Protein AF-A0A388NW84-F1 (afdb_monomer_lite)

Secondary structure (DSSP, 8-state):
---S--S--S--HHHHHHHHHHHHHHHHHHHHHHTT----PPPHHHHHHHHHIIIIIIIHHHHHHHHHHHHH-HHHHHTTHHHHHHHHHHHHHHHH-----TTHHHH--

Radius of gyration: 18.23 Å; chains: 1; bounding box: 52×42×38 Å

pLDDT: mean 76.91, std 13.19, range [37.69, 92.94]

Structure (mmCIF, N/CA/C/O backbone):
data_AF-A0A388NW84-F1
#
_entry.id   AF-A0A388NW84-F1
#
loop_
_atom_site.group_PDB
_atom_site.id
_atom_site.type_symbol
_atom_site.label_atom_id
_atom_site.label_alt_id
_atom_site.label_comp_id
_atom_site.label_asym_id
_atom_site.label_entity_id
_atom_site.label_seq_id
_atom_site.pdbx_PDB_ins_code
_atom_site.Cartn_x
_atom_site.Cartn_y
_atom_site.Cartn_z
_atom_site.occupancy
_atom_site.B_iso_or_equiv
_atom_site.auth_seq_id
_atom_site.auth_comp_id
_atom_site.auth_asym_id
_atom_site.auth_atom_id
_atom_site.pdbx_PDB_model_num
ATOM 1 N N . MET A 1 1 ? -32.517 -7.538 3.874 1.00 37.69 1 MET A N 1
ATOM 2 C CA . MET A 1 1 ? -31.899 -6.413 4.607 1.00 37.69 1 MET A CA 1
ATOM 3 C C . MET A 1 1 ? -30.682 -6.932 5.353 1.00 37.69 1 MET A C 1
ATOM 5 O O . MET A 1 1 ? -30.867 -7.633 6.332 1.00 37.69 1 MET A O 1
ATOM 9 N N . ALA A 1 2 ? -29.485 -6.659 4.827 1.00 46.09 2 ALA A N 1
ATOM 10 C CA . ALA A 1 2 ? -28.174 -6.683 5.497 1.00 46.09 2 ALA A CA 1
ATOM 11 C C . ALA A 1 2 ? -27.111 -6.478 4.396 1.00 46.09 2 ALA A C 1
ATOM 13 O O . ALA A 1 2 ? -26.453 -7.422 3.982 1.00 46.09 2 ALA A O 1
ATOM 14 N N . LEU A 1 3 ? -27.033 -5.277 3.810 1.00 49.28 3 LEU A N 1
ATOM 15 C CA . LEU A 1 3 ? -26.141 -4.991 2.666 1.00 49.28 3 LEU A CA 1
ATOM 16 C C . LEU A 1 3 ? -25.056 -3.967 3.001 1.00 49.28 3 LEU A C 1
ATOM 18 O O . LEU A 1 3 ? -24.540 -3.272 2.135 1.00 49.28 3 LEU A O 1
ATOM 22 N N . VAL A 1 4 ? -24.688 -3.883 4.273 1.00 46.69 4 VAL A N 1
ATOM 23 C CA . VAL A 1 4 ? -23.432 -3.255 4.650 1.00 46.69 4 VAL A CA 1
ATOM 24 C C . VAL A 1 4 ? -22.881 -4.070 5.806 1.00 46.69 4 VAL A C 1
ATOM 26 O O . VAL A 1 4 ? -23.460 -4.132 6.891 1.00 46.69 4 VAL A O 1
ATOM 29 N N . GLN A 1 5 ? -21.810 -4.807 5.535 1.00 50.38 5 GLN A N 1
ATOM 30 C CA . GLN A 1 5 ? -21.051 -5.475 6.575 1.00 50.38 5 GLN A CA 1
ATOM 31 C C . GLN A 1 5 ? -20.373 -4.365 7.390 1.00 50.38 5 GLN A C 1
ATOM 33 O O . GLN A 1 5 ? -19.338 -3.826 7.006 1.00 50.38 5 GLN A O 1
ATOM 38 N N . TRP A 1 6 ? -21.047 -3.940 8.461 1.00 51.31 6 TRP A N 1
ATOM 39 C CA . TRP A 1 6 ? -20.656 -2.789 9.283 1.00 51.31 6 TRP A CA 1
ATOM 40 C C . TRP A 1 6 ? -19.316 -3.027 9.993 1.00 51.31 6 TRP A C 1
ATOM 42 O O . TRP A 1 6 ? -18.530 -2.102 10.171 1.00 51.31 6 TRP A O 1
ATOM 52 N N . PHE A 1 7 ? -19.040 -4.287 10.335 1.00 52.88 7 PHE A N 1
ATOM 53 C CA . PHE A 1 7 ? -17.806 -4.757 10.952 1.00 52.88 7 PHE A CA 1
ATOM 54 C C . PHE A 1 7 ? -17.284 -5.984 10.201 1.00 52.88 7 PHE A C 1
ATOM 56 O O . PHE A 1 7 ? -18.050 -6.895 9.872 1.00 52.88 7 PHE A O 1
ATOM 63 N N . LEU A 1 8 ? -15.971 -6.031 9.963 1.00 54.22 8 LEU A N 1
ATOM 64 C CA . LEU A 1 8 ? -15.292 -7.279 9.616 1.00 54.22 8 LEU A CA 1
ATOM 65 C C . LEU A 1 8 ? -15.637 -8.310 10.708 1.00 54.22 8 LEU A C 1
ATOM 67 O O . LEU A 1 8 ? -15.625 -7.963 11.892 1.00 54.22 8 LEU A O 1
ATOM 71 N N . GLN A 1 9 ? -15.979 -9.548 10.330 1.00 59.84 9 GLN A N 1
ATOM 72 C CA . GLN A 1 9 ? -16.127 -10.631 11.313 1.00 59.84 9 GLN A CA 1
ATOM 73 C C . GLN A 1 9 ? -14.841 -10.734 12.153 1.00 59.84 9 GLN A C 1
ATOM 75 O O . GLN A 1 9 ? -13.808 -10.211 11.739 1.00 59.84 9 GLN A O 1
ATOM 80 N N . ALA A 1 10 ? -14.899 -11.358 13.336 1.00 59.59 10 ALA A N 1
ATOM 81 C CA . ALA A 1 10 ? -13.803 -11.440 14.316 1.00 59.59 10 ALA A CA 1
ATOM 82 C C . ALA A 1 10 ? -12.574 -12.266 13.853 1.00 59.59 10 ALA A C 1
ATOM 84 O O . ALA A 1 10 ? -11.921 -12.930 14.650 1.00 59.59 10 ALA A O 1
ATOM 85 N N . GLU A 1 11 ? -12.280 -12.226 12.562 1.00 63.06 11 GLU A N 1
ATOM 86 C CA . GLU A 1 11 ? -11.107 -12.750 11.895 1.00 63.06 11 GLU A CA 1
ATOM 87 C C . GLU A 1 11 ? -9.876 -11.902 12.238 1.00 63.06 11 GLU A C 1
ATOM 89 O O . GLU A 1 11 ? -9.942 -10.686 12.462 1.00 63.06 11 GLU A O 1
ATOM 94 N N . ASP A 1 12 ? -8.729 -12.566 12.281 1.00 76.69 12 ASP A N 1
ATOM 95 C CA . ASP A 1 12 ? -7.449 -11.933 12.549 1.00 76.69 12 ASP A CA 1
ATOM 96 C C . ASP A 1 12 ? -7.050 -10.986 11.398 1.00 76.69 12 ASP A C 1
ATOM 98 O O . ASP A 1 12 ? -6.945 -11.382 10.235 1.00 76.69 12 ASP A O 1
ATOM 102 N N . ALA A 1 13 ? -6.822 -9.710 11.724 1.00 73.38 13 ALA A N 1
ATOM 103 C CA . ALA A 1 13 ? -6.576 -8.658 10.735 1.00 73.38 13 ALA A CA 1
ATOM 104 C C . ALA A 1 13 ? -5.288 -8.889 9.927 1.00 73.38 13 ALA A C 1
ATOM 106 O O . ALA A 1 13 ? -5.210 -8.480 8.768 1.00 73.38 13 ALA A O 1
ATOM 107 N N . TRP A 1 14 ? -4.295 -9.565 10.513 1.00 76.44 14 TRP A N 1
ATOM 108 C CA . TRP A 1 14 ? -3.055 -9.921 9.824 1.00 76.44 14 TRP A CA 1
ATOM 109 C C . TRP A 1 14 ? -3.295 -10.966 8.746 1.00 76.44 14 TRP A C 1
ATOM 111 O O . TRP A 1 14 ? -2.840 -10.799 7.614 1.00 76.44 14 TRP A O 1
ATOM 121 N N . SER A 1 15 ? -4.059 -12.005 9.079 1.00 82.12 15 SER A N 1
ATOM 122 C CA . SER A 1 15 ? -4.432 -13.065 8.145 1.00 82.12 15 SER A CA 1
ATOM 123 C C . SER A 1 15 ? -5.227 -12.507 6.961 1.00 82.12 15 SER A C 1
ATOM 125 O O . SER A 1 15 ? -4.892 -12.773 5.805 1.00 82.12 15 SER A O 1
ATOM 127 N N . VAL A 1 16 ? -6.211 -11.638 7.221 1.00 81.12 16 VAL A N 1
ATOM 128 C CA . VAL A 1 16 ? -6.991 -10.982 6.156 1.00 81.12 16 VAL A CA 1
ATOM 129 C C . VAL A 1 16 ? -6.106 -10.084 5.287 1.00 81.12 16 VAL A C 1
ATOM 131 O O . VAL A 1 16 ? -6.187 -10.140 4.057 1.00 81.12 16 VAL A O 1
ATOM 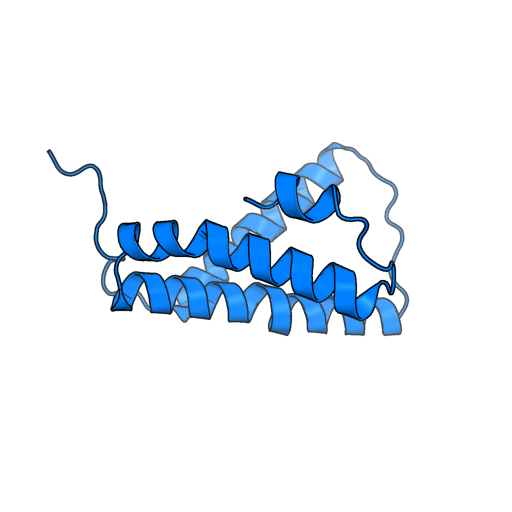134 N N . ALA A 1 17 ? -5.224 -9.283 5.894 1.00 81.44 17 ALA A N 1
ATOM 135 C CA . ALA A 1 17 ? -4.297 -8.433 5.150 1.00 81.44 17 ALA A CA 1
ATOM 136 C C . ALA A 1 17 ? -3.348 -9.247 4.262 1.00 81.44 17 ALA A C 1
ATOM 138 O O . ALA A 1 17 ? -3.070 -8.841 3.129 1.00 81.44 17 ALA A O 1
ATOM 139 N N . PHE A 1 18 ? -2.887 -10.399 4.753 1.00 83.81 18 PHE A N 1
ATOM 140 C CA . PHE A 1 18 ? -2.005 -11.302 4.024 1.00 83.81 18 PHE A CA 1
ATOM 141 C C . PHE A 1 18 ? -2.700 -11.907 2.807 1.00 83.81 18 PHE A C 1
ATOM 143 O O . PHE A 1 18 ? -2.221 -11.722 1.688 1.00 83.81 18 PHE A O 1
ATOM 150 N N . TYR A 1 19 ? -3.859 -12.546 2.990 1.00 85.31 19 TYR A N 1
ATOM 151 C CA . TYR A 1 19 ? -4.596 -13.151 1.878 1.00 85.31 19 TYR A CA 1
ATOM 152 C C . TYR A 1 19 ? -5.068 -12.118 0.854 1.00 85.31 19 TYR A C 1
ATOM 154 O O . TYR A 1 19 ? -4.985 -12.371 -0.347 1.00 85.31 19 TYR A O 1
ATOM 162 N N . ASN A 1 20 ? -5.495 -10.933 1.299 1.00 85.69 20 ASN A N 1
ATOM 163 C CA . ASN A 1 20 ? -5.871 -9.850 0.392 1.00 85.69 20 ASN A CA 1
ATOM 164 C C . ASN A 1 20 ? -4.677 -9.380 -0.452 1.00 85.69 20 ASN A C 1
ATOM 166 O O . ASN A 1 20 ? -4.782 -9.252 -1.670 1.00 85.69 20 ASN A O 1
ATOM 170 N N . SER A 1 21 ? -3.525 -9.153 0.186 1.00 85.06 21 SER A N 1
ATOM 171 C CA . SER A 1 21 ? -2.312 -8.726 -0.522 1.00 85.06 21 SER A CA 1
ATOM 172 C C . SER A 1 21 ? -1.852 -9.796 -1.513 1.00 85.06 21 SER A C 1
ATOM 174 O O . SER A 1 21 ? -1.547 -9.475 -2.658 1.00 85.06 21 SER A O 1
ATOM 176 N N . LEU A 1 22 ? -1.895 -11.069 -1.110 1.00 87.88 22 LEU A N 1
ATOM 177 C CA . LEU A 1 22 ? -1.553 -12.202 -1.964 1.00 87.88 22 LEU A CA 1
ATOM 178 C C . LEU A 1 22 ? -2.500 -12.321 -3.166 1.00 87.88 22 LEU A C 1
ATOM 180 O O . LEU A 1 22 ? -2.032 -12.491 -4.289 1.00 87.88 22 LEU A O 1
ATOM 184 N N . GLY A 1 23 ? -3.810 -12.166 -2.964 1.00 89.56 23 GLY A N 1
ATOM 185 C CA . GLY A 1 23 ? -4.797 -12.184 -4.045 1.00 89.56 23 GLY A CA 1
ATOM 186 C C . GLY A 1 23 ? -4.566 -11.075 -5.073 1.00 89.56 23 GLY A C 1
ATOM 187 O O . GLY A 1 23 ? -4.565 -11.337 -6.276 1.00 89.56 23 GLY A O 1
ATOM 188 N N . ILE A 1 24 ? -4.289 -9.851 -4.612 1.00 87.81 24 ILE A N 1
ATOM 189 C CA . ILE A 1 24 ? -3.953 -8.721 -5.491 1.00 87.81 24 ILE A CA 1
ATOM 190 C C . ILE A 1 24 ? -2.662 -9.010 -6.265 1.00 87.81 24 ILE A C 1
ATOM 192 O O . ILE A 1 24 ? -2.627 -8.823 -7.480 1.00 87.81 24 ILE A O 1
ATOM 196 N N . SER A 1 25 ? -1.616 -9.501 -5.593 1.00 87.75 25 SER A N 1
ATOM 197 C CA . SER A 1 25 ? -0.346 -9.841 -6.241 1.00 87.75 25 SER A CA 1
ATOM 198 C C . SER A 1 25 ? -0.510 -10.919 -7.311 1.00 87.75 25 SER A C 1
ATOM 200 O O . SER A 1 25 ? 0.020 -10.761 -8.409 1.00 87.75 25 SER A O 1
ATOM 202 N N . VAL A 1 26 ? -1.274 -11.979 -7.030 1.00 92.94 26 VAL A N 1
ATOM 203 C CA . VAL A 1 26 ? -1.565 -13.044 -8.001 1.00 92.94 26 VAL A CA 1
ATOM 204 C C . VAL A 1 26 ? -2.367 -12.502 -9.182 1.00 92.94 26 VAL A C 1
ATOM 206 O O . VAL A 1 26 ? -2.038 -12.816 -10.322 1.00 92.94 26 VAL A O 1
ATOM 209 N N . GLY A 1 27 ? -3.374 -11.659 -8.939 1.00 92.25 27 GLY A N 1
ATOM 210 C CA . GLY A 1 27 ? -4.172 -11.043 -10.001 1.00 92.25 27 GLY A CA 1
ATOM 211 C C . GLY A 1 27 ? -3.336 -10.157 -10.926 1.00 92.25 27 GLY A C 1
ATOM 212 O O . GLY A 1 27 ? -3.420 -10.286 -12.146 1.00 92.25 27 GLY A O 1
ATOM 213 N N . ILE A 1 28 ? -2.474 -9.311 -10.353 1.00 87.88 28 ILE A N 1
ATOM 214 C CA . ILE A 1 28 ? -1.542 -8.479 -11.125 1.00 87.88 28 ILE A CA 1
ATOM 215 C C . ILE A 1 28 ? -0.573 -9.362 -11.910 1.00 87.88 28 ILE A C 1
ATOM 217 O O . ILE A 1 28 ? -0.379 -9.127 -13.099 1.00 87.88 28 ILE A O 1
ATOM 221 N N . PHE A 1 29 ? 0.006 -10.387 -11.279 1.00 88.94 29 PHE A N 1
ATOM 222 C CA . PHE A 1 29 ? 0.934 -11.304 -11.938 1.00 88.94 29 PHE A CA 1
ATOM 223 C C . PHE A 1 29 ? 0.274 -12.036 -13.113 1.00 88.94 29 PHE A C 1
ATOM 225 O O . PHE A 1 29 ? 0.829 -12.044 -14.206 1.00 88.94 29 PHE A O 1
ATOM 232 N N . ALA A 1 30 ? -0.933 -12.575 -12.923 1.00 91.62 30 ALA A N 1
ATOM 233 C CA . ALA A 1 30 ? -1.700 -13.249 -13.970 1.00 91.62 30 ALA A CA 1
ATOM 234 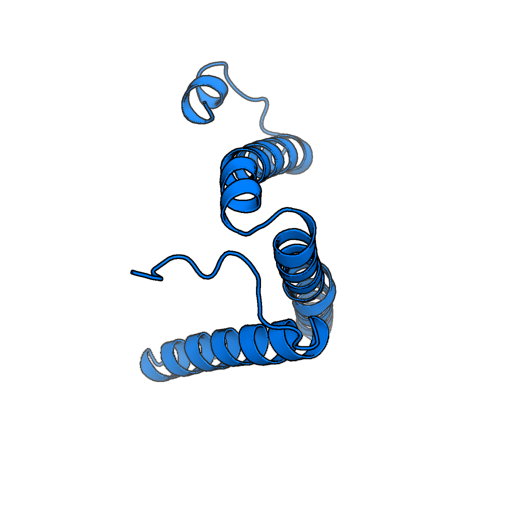C C . ALA A 1 30 ? -2.065 -12.307 -15.129 1.00 91.62 30 ALA A C 1
ATOM 236 O O . ALA A 1 30 ? -1.984 -12.686 -16.295 1.00 91.62 30 ALA A O 1
ATOM 237 N N . PHE A 1 31 ? -2.435 -11.063 -14.825 1.00 90.62 31 PHE A N 1
ATOM 238 C CA . PHE A 1 31 ? -2.680 -10.048 -15.847 1.00 90.62 31 PHE A CA 1
ATOM 239 C C . PHE A 1 31 ? -1.407 -9.731 -16.648 1.00 90.62 31 PHE A C 1
ATOM 241 O O . PHE A 1 31 ? -1.438 -9.631 -17.875 1.00 90.62 31 PHE A O 1
ATOM 248 N N . TRP A 1 32 ? -0.269 -9.612 -15.961 1.00 87.81 32 TRP A N 1
ATOM 249 C CA . TRP A 1 32 ? 1.020 -9.321 -16.582 1.00 87.81 32 TRP A CA 1
ATOM 250 C C . TRP A 1 32 ? 1.503 -10.453 -17.491 1.00 87.81 32 TRP A C 1
ATOM 252 O O . TRP A 1 32 ? 1.988 -10.188 -18.593 1.00 87.81 32 TRP A O 1
ATOM 262 N N . THR A 1 33 ? 1.339 -11.707 -17.055 1.00 87.06 33 THR A N 1
ATOM 263 C CA . THR A 1 33 ? 1.688 -12.888 -17.854 1.00 87.06 33 THR A CA 1
ATOM 264 C C . THR A 1 33 ? 0.770 -13.040 -19.061 1.00 87.06 33 THR A C 1
ATOM 266 O O . THR A 1 33 ? 1.256 -13.351 -20.145 1.00 87.06 33 THR A O 1
ATOM 269 N N . TRP A 1 34 ? -0.526 -12.744 -18.917 1.00 92.88 34 TRP A N 1
ATOM 270 C CA . TRP A 1 34 ? -1.481 -12.734 -20.029 1.00 92.88 34 TRP A CA 1
ATOM 271 C C . TRP A 1 34 ? -1.089 -11.736 -21.126 1.00 92.88 34 TRP A C 1
ATOM 273 O O . TRP A 1 34 ? -1.197 -12.036 -22.312 1.00 92.88 34 TRP A O 1
ATOM 283 N N . HIS A 1 35 ? -0.613 -10.549 -20.743 1.00 90.06 35 HIS A N 1
ATOM 284 C CA . HIS A 1 35 ? -0.199 -9.507 -21.687 1.00 90.06 35 HIS A CA 1
ATOM 285 C C . HIS A 1 35 ? 1.159 -9.767 -22.359 1.00 90.06 35 HIS A C 1
ATOM 287 O O . HIS A 1 35 ? 1.523 -9.032 -23.275 1.00 90.06 35 HIS A O 1
ATOM 293 N N . GLY A 1 36 ? 1.912 -10.787 -21.931 1.00 84.94 36 GLY A N 1
ATOM 294 C CA . GLY A 1 36 ? 3.189 -11.150 -22.551 1.00 84.94 36 GLY A CA 1
ATOM 295 C C . GLY A 1 36 ? 4.266 -10.065 -22.448 1.00 84.94 36 GLY A C 1
ATOM 296 O O . GLY A 1 36 ? 5.151 -10.000 -23.301 1.00 84.94 36 GLY A O 1
ATOM 297 N N . ASN A 1 37 ? 4.194 -9.194 -21.435 1.00 82.88 37 ASN A N 1
ATOM 298 C CA . ASN A 1 37 ? 5.176 -8.125 -21.259 1.00 82.88 37 ASN A CA 1
ATOM 299 C C . ASN A 1 37 ? 6.577 -8.704 -20.987 1.00 82.88 37 ASN A C 1
ATOM 301 O O . ASN A 1 37 ? 6.710 -9.634 -20.184 1.00 82.88 37 ASN A O 1
ATOM 305 N 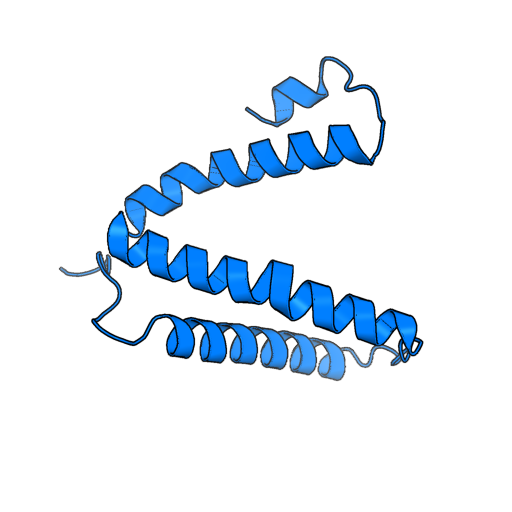N . PRO A 1 38 ? 7.635 -8.153 -21.613 1.00 84.06 38 PRO A N 1
ATOM 306 C CA . PRO A 1 38 ? 8.991 -8.632 -21.399 1.00 84.06 38 PRO A CA 1
ATOM 307 C C . PRO A 1 38 ? 9.395 -8.434 -19.936 1.00 84.06 38 PRO A C 1
ATOM 309 O O . PRO A 1 38 ? 9.303 -7.336 -19.382 1.00 84.06 38 PRO A O 1
ATOM 312 N N . TRP A 1 39 ? 9.848 -9.516 -19.305 1.00 80.88 39 TRP A N 1
ATOM 313 C CA . TRP A 1 39 ? 10.332 -9.478 -17.933 1.00 80.88 39 TRP A CA 1
ATOM 314 C C . TRP A 1 39 ? 11.698 -8.792 -17.866 1.00 80.88 39 TRP A C 1
ATOM 316 O O . TRP A 1 39 ? 12.712 -9.346 -18.291 1.00 80.88 39 TRP A O 1
ATOM 326 N N . SER A 1 40 ? 11.725 -7.600 -17.278 1.00 83.56 40 SER A N 1
ATOM 327 C CA . SER A 1 40 ? 12.958 -6.891 -16.942 1.00 83.56 40 SER A CA 1
ATOM 328 C C . SER A 1 40 ? 13.281 -7.139 -15.475 1.00 83.56 40 SER A C 1
ATOM 330 O O . SER A 1 40 ? 12.690 -6.519 -14.591 1.00 83.56 40 SER A O 1
ATOM 332 N N . ALA A 1 41 ? 14.202 -8.069 -15.213 1.00 83.75 41 ALA A N 1
ATOM 333 C CA . ALA A 1 41 ? 14.598 -8.406 -13.852 1.00 83.75 41 ALA A CA 1
ATOM 334 C C . ALA A 1 41 ? 15.190 -7.172 -13.138 1.00 83.75 41 ALA A C 1
ATOM 336 O O . ALA A 1 41 ? 16.145 -6.576 -13.648 1.00 83.75 41 ALA A O 1
ATOM 337 N N . PRO A 1 42 ? 14.669 -6.793 -11.957 1.00 87.88 42 PRO A N 1
ATOM 338 C CA . PRO A 1 42 ? 15.277 -5.749 -11.145 1.00 87.88 42 PRO A CA 1
ATOM 339 C C . PRO A 1 42 ? 16.706 -6.127 -10.737 1.00 87.88 42 PRO A C 1
ATOM 341 O O . PRO A 1 42 ? 17.022 -7.302 -10.533 1.00 87.88 42 PRO A O 1
ATOM 344 N N . SER A 1 43 ? 17.564 -5.123 -10.553 1.00 92.38 43 SER A N 1
ATOM 345 C CA . SER A 1 43 ? 18.873 -5.313 -9.918 1.00 92.38 43 SER A CA 1
ATOM 346 C C . SER A 1 43 ? 18.718 -5.765 -8.457 1.00 92.38 43 SER A C 1
ATOM 348 O O . SER A 1 43 ? 17.634 -5.665 -7.881 1.00 92.38 43 SER A O 1
ATOM 350 N N . ALA A 1 44 ? 19.802 -6.218 -7.815 1.00 90.38 44 ALA A N 1
ATOM 351 C CA . ALA A 1 44 ? 19.777 -6.595 -6.395 1.00 90.38 44 ALA A CA 1
ATOM 352 C C . ALA A 1 44 ? 19.215 -5.470 -5.497 1.00 90.38 44 ALA A C 1
ATOM 354 O O . ALA A 1 44 ? 18.390 -5.720 -4.621 1.00 90.38 44 ALA A O 1
ATOM 355 N N . THR A 1 45 ? 19.591 -4.218 -5.776 1.00 92.31 45 THR A N 1
ATOM 356 C CA . THR A 1 45 ? 19.037 -3.033 -5.105 1.00 92.31 45 THR A CA 1
ATOM 357 C C . THR A 1 45 ? 17.564 -2.809 -5.453 1.00 92.31 45 THR A C 1
ATOM 359 O O . THR A 1 45 ? 16.771 -2.468 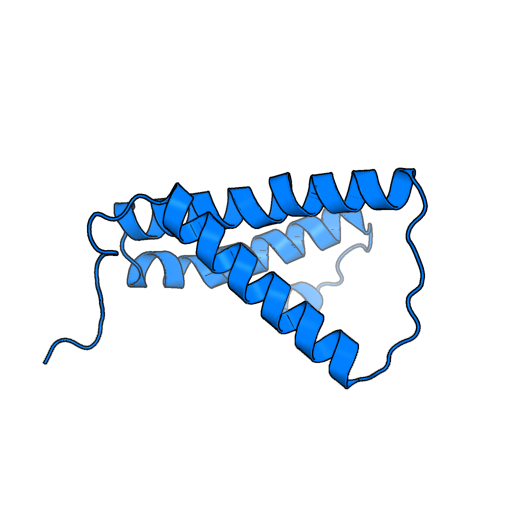-4.580 1.00 92.31 45 THR A O 1
ATOM 362 N N . GLY A 1 46 ? 17.167 -3.045 -6.707 1.00 89.00 46 GLY A N 1
ATOM 363 C CA . GLY A 1 46 ? 15.764 -2.985 -7.121 1.00 89.00 46 GLY A CA 1
ATOM 364 C C . GLY A 1 46 ? 14.884 -3.962 -6.338 1.00 89.00 46 GLY A C 1
ATOM 365 O O . GLY A 1 46 ? 13.821 -3.581 -5.861 1.00 89.00 46 GLY A O 1
ATOM 366 N N . TRP A 1 47 ? 15.357 -5.189 -6.113 1.00 91.62 47 TRP A N 1
ATOM 367 C CA . TRP A 1 47 ? 14.656 -6.168 -5.278 1.00 91.62 47 TRP A CA 1
ATOM 368 C C . TRP A 1 47 ? 14.517 -5.724 -3.824 1.00 91.62 47 TRP A C 1
ATOM 370 O O . TRP A 1 47 ? 13.442 -5.872 -3.247 1.00 91.62 47 TRP A O 1
ATOM 380 N N . GLN A 1 48 ? 15.563 -5.137 -3.239 1.00 91.81 48 GLN A N 1
ATOM 381 C CA . GLN A 1 48 ? 15.496 -4.591 -1.880 1.00 91.81 48 GLN A CA 1
ATOM 382 C C . GLN A 1 48 ? 14.437 -3.488 -1.766 1.00 91.81 48 GLN A C 1
ATOM 384 O O . GLN A 1 48 ? 13.632 -3.509 -0.837 1.00 91.81 48 GLN A O 1
ATOM 389 N N . LEU A 1 49 ? 14.398 -2.562 -2.729 1.00 89.94 49 LEU A N 1
ATOM 390 C CA . LEU A 1 49 ? 13.402 -1.489 -2.771 1.00 89.94 49 LEU A CA 1
ATOM 391 C C . LEU A 1 49 ? 11.980 -2.032 -2.942 1.00 89.94 49 LEU A C 1
ATOM 393 O O . LEU A 1 49 ? 11.074 -1.588 -2.241 1.00 89.94 49 LEU A O 1
ATOM 397 N N . LEU A 1 50 ? 11.789 -3.020 -3.822 1.00 88.62 50 LEU A N 1
ATOM 398 C CA . LEU A 1 50 ? 10.494 -3.672 -4.025 1.00 88.62 50 LEU A CA 1
ATOM 399 C C . LEU A 1 50 ? 10.002 -4.369 -2.754 1.00 88.62 50 LEU A C 1
ATOM 401 O O . LEU A 1 50 ? 8.847 -4.192 -2.377 1.00 88.62 50 LEU A O 1
ATOM 405 N N . ILE A 1 51 ? 10.873 -5.114 -2.066 1.00 88.81 51 ILE A N 1
ATOM 406 C CA . ILE A 1 51 ? 10.538 -5.777 -0.797 1.00 88.81 51 ILE A CA 1
ATOM 407 C C . ILE A 1 51 ? 10.184 -4.735 0.267 1.00 88.81 51 ILE A C 1
ATOM 409 O O . ILE A 1 51 ? 9.170 -4.872 0.953 1.00 88.81 51 ILE A O 1
ATOM 413 N N . LEU A 1 52 ? 10.981 -3.670 0.384 1.00 90.56 52 LEU A N 1
ATOM 414 C CA . LEU A 1 52 ? 10.740 -2.606 1.351 1.00 90.56 52 LEU A CA 1
ATOM 415 C C . LEU A 1 52 ? 9.396 -1.908 1.095 1.00 90.56 52 LEU A C 1
ATOM 417 O O . LEU A 1 52 ? 8.613 -1.751 2.027 1.00 90.56 52 LEU A O 1
ATOM 421 N N . MET A 1 53 ? 9.086 -1.543 -0.153 1.00 88.19 53 MET A N 1
ATOM 422 C CA . MET A 1 53 ? 7.792 -0.945 -0.512 1.00 88.19 53 MET A CA 1
ATOM 423 C C . MET A 1 53 ? 6.624 -1.908 -0.281 1.00 88.19 53 MET A C 1
ATOM 425 O O . MET A 1 53 ? 5.596 -1.505 0.268 1.00 88.19 53 MET A O 1
ATOM 429 N N . ALA A 1 54 ? 6.769 -3.176 -0.664 1.00 84.25 54 ALA A N 1
ATOM 430 C CA . ALA A 1 54 ? 5.719 -4.172 -0.486 1.00 84.25 54 ALA A CA 1
ATOM 431 C C . ALA A 1 54 ? 5.375 -4.362 0.999 1.00 84.25 54 ALA A C 1
ATOM 433 O O . ALA A 1 54 ? 4.202 -4.365 1.367 1.00 84.25 54 ALA A O 1
ATOM 434 N N . ILE A 1 55 ? 6.381 -4.451 1.870 1.00 85.31 55 ILE A N 1
ATOM 435 C CA . ILE A 1 55 ? 6.159 -4.647 3.304 1.00 85.31 55 ILE A CA 1
ATOM 436 C C . ILE A 1 55 ? 5.698 -3.341 3.962 1.00 85.31 55 ILE A C 1
ATOM 438 O O . ILE A 1 55 ? 4.623 -3.294 4.559 1.00 85.31 55 ILE A O 1
ATOM 442 N N . VAL A 1 56 ? 6.486 -2.270 3.844 1.00 84.56 56 VAL A N 1
ATOM 443 C CA . VAL A 1 56 ? 6.280 -1.028 4.607 1.00 84.56 56 VAL A CA 1
ATOM 444 C C . VAL A 1 56 ? 5.095 -0.231 4.082 1.00 84.56 56 VAL A C 1
ATOM 446 O O . VAL A 1 56 ? 4.259 0.209 4.864 1.00 84.56 56 VAL A O 1
ATOM 449 N N . SER A 1 57 ? 5.004 -0.043 2.766 1.00 78.88 57 SER A N 1
ATOM 450 C CA . SER A 1 57 ? 3.961 0.804 2.186 1.00 78.88 57 SER A CA 1
ATOM 451 C C . SER A 1 57 ? 2.674 0.033 1.926 1.00 78.88 57 SER A C 1
ATOM 453 O O . SER A 1 57 ? 1.602 0.574 2.164 1.00 78.88 57 SER A O 1
ATOM 455 N N . THR A 1 58 ? 2.751 -1.220 1.469 1.00 81.25 58 THR A N 1
ATOM 456 C CA . THR A 1 58 ? 1.541 -1.956 1.065 1.00 81.25 58 THR A CA 1
ATOM 457 C C . THR A 1 58 ? 0.969 -2.782 2.213 1.00 81.25 58 THR A C 1
ATOM 459 O O . THR A 1 58 ? -0.185 -2.589 2.591 1.00 81.25 58 THR A O 1
ATOM 462 N N . PHE A 1 59 ? 1.757 -3.683 2.804 1.00 79.88 59 PHE A N 1
ATOM 463 C CA . PHE A 1 59 ? 1.245 -4.614 3.810 1.00 79.88 59 PHE A CA 1
ATOM 464 C C . PHE A 1 59 ? 0.829 -3.908 5.107 1.00 79.88 59 PHE A C 1
ATOM 466 O O . PHE A 1 59 ? -0.303 -4.085 5.557 1.00 79.88 59 PHE A O 1
ATOM 473 N N . PHE A 1 60 ? 1.679 -3.041 5.670 1.00 83.12 60 PHE A N 1
ATOM 474 C CA . PHE A 1 60 ? 1.319 -2.287 6.879 1.00 83.12 60 PHE A CA 1
ATOM 475 C C . PHE A 1 60 ? 0.154 -1.320 6.659 1.00 83.12 60 PHE A C 1
ATOM 477 O O . PHE A 1 60 ? -0.702 -1.212 7.536 1.00 83.12 60 PHE A O 1
ATOM 484 N N . ALA A 1 61 ? 0.058 -0.670 5.494 1.00 82.25 61 ALA A N 1
ATOM 485 C CA . ALA A 1 61 ? -1.104 0.161 5.180 1.00 82.25 61 ALA A CA 1
ATOM 486 C C . ALA A 1 61 ? -2.392 -0.669 5.139 1.00 82.25 61 ALA A C 1
ATOM 488 O O . ALA A 1 61 ? -3.420 -0.237 5.656 1.00 82.25 61 ALA A O 1
ATOM 489 N N . ARG A 1 62 ? -2.340 -1.890 4.590 1.00 81.06 62 ARG A N 1
ATOM 490 C CA . ARG A 1 62 ? -3.494 -2.800 4.580 1.00 81.06 62 ARG A CA 1
ATOM 491 C C . ARG A 1 62 ? -3.865 -3.267 5.980 1.00 81.06 62 ARG A C 1
ATOM 493 O O . ARG A 1 62 ? -5.041 -3.219 6.320 1.00 81.06 62 ARG A O 1
ATOM 500 N N . VAL A 1 63 ? -2.894 -3.639 6.813 1.00 82.62 63 VAL A N 1
ATOM 501 C CA . VAL A 1 63 ? -3.143 -3.984 8.224 1.00 82.62 63 VAL A CA 1
ATOM 502 C C . VAL A 1 63 ? -3.782 -2.807 8.964 1.00 82.62 63 VAL A C 1
ATOM 504 O O . VAL A 1 63 ? -4.819 -2.981 9.600 1.00 82.62 63 VAL A O 1
ATOM 507 N N . ALA A 1 64 ? -3.233 -1.597 8.828 1.00 82.44 64 ALA A N 1
ATOM 508 C CA . ALA A 1 64 ? -3.788 -0.391 9.438 1.00 82.44 64 ALA A CA 1
ATOM 509 C C . ALA A 1 64 ? -5.214 -0.099 8.946 1.00 82.44 64 ALA A C 1
ATOM 511 O O . ALA A 1 64 ? -6.081 0.215 9.756 1.00 82.44 64 ALA A O 1
ATOM 512 N N . MET A 1 65 ? -5.482 -0.273 7.648 1.00 78.69 65 MET A N 1
ATOM 513 C CA . MET A 1 65 ? -6.814 -0.119 7.062 1.00 78.69 65 MET A CA 1
ATOM 514 C C . MET A 1 65 ? -7.811 -1.118 7.661 1.00 78.69 65 MET A C 1
ATOM 516 O O . MET A 1 65 ? -8.884 -0.715 8.100 1.00 78.69 65 MET A O 1
ATOM 520 N N . PHE A 1 66 ? -7.464 -2.406 7.742 1.00 77.88 66 PHE A N 1
ATOM 521 C CA . PHE A 1 66 ? -8.350 -3.423 8.320 1.00 77.88 66 PHE A CA 1
ATOM 522 C C . PHE A 1 66 ? -8.570 -3.223 9.825 1.00 77.88 66 PHE A C 1
ATOM 524 O O . PHE A 1 66 ? -9.692 -3.390 10.307 1.00 77.88 66 PHE A O 1
ATOM 531 N N . ILE A 1 67 ? -7.541 -2.795 10.565 1.00 78.62 67 ILE A N 1
ATOM 532 C CA . ILE A 1 67 ? -7.672 -2.406 11.976 1.00 78.62 67 ILE A CA 1
ATOM 533 C C . ILE A 1 67 ? -8.593 -1.186 12.113 1.00 78.62 67 ILE A C 1
ATOM 535 O O . ILE A 1 67 ? -9.498 -1.196 12.942 1.00 78.62 67 ILE A O 1
ATOM 539 N N . ALA A 1 68 ? -8.418 -0.154 11.288 1.00 75.69 68 ALA A N 1
ATOM 540 C CA . ALA A 1 68 ? -9.237 1.054 11.333 1.00 75.69 68 ALA A CA 1
ATOM 541 C C . ALA A 1 68 ? -10.705 0.769 10.978 1.00 75.69 68 ALA A C 1
ATOM 543 O O . ALA A 1 68 ? -11.600 1.259 11.664 1.00 75.69 68 ALA A O 1
ATOM 544 N N . VAL A 1 69 ? -10.968 -0.098 9.992 1.00 75.88 69 VAL A N 1
ATOM 545 C CA . VAL A 1 69 ? -12.325 -0.592 9.690 1.00 75.88 69 VAL A CA 1
ATOM 546 C C . VAL A 1 69 ? -12.931 -1.303 10.900 1.00 75.88 69 VAL A C 1
ATOM 548 O O . VAL A 1 69 ? -14.114 -1.128 11.176 1.00 75.88 69 VAL A O 1
ATOM 551 N N . ARG A 1 70 ? -12.130 -2.068 11.649 1.00 69.50 70 ARG A N 1
ATOM 552 C CA . ARG A 1 70 ? -12.579 -2.754 12.866 1.00 69.50 70 ARG A CA 1
ATOM 553 C C . ARG A 1 70 ? -12.796 -1.809 14.052 1.00 69.50 70 ARG A C 1
ATOM 555 O O . ARG A 1 70 ? -13.551 -2.159 14.941 1.00 69.50 70 ARG A O 1
ATOM 562 N N . ILE A 1 71 ? -12.152 -0.647 14.120 1.00 72.25 71 ILE A N 1
ATOM 563 C CA . ILE A 1 71 ? -12.322 0.282 15.254 1.00 72.25 71 ILE A CA 1
ATOM 564 C C . ILE A 1 71 ? -13.423 1.312 14.969 1.00 72.25 71 ILE A C 1
ATOM 566 O O . ILE A 1 71 ? -14.248 1.585 15.835 1.00 72.25 71 ILE A O 1
ATOM 570 N N . ILE A 1 72 ? -13.432 1.885 13.765 1.00 74.00 72 ILE A N 1
ATOM 571 C CA . ILE A 1 72 ? -14.243 3.062 13.410 1.00 74.00 72 ILE A CA 1
ATOM 572 C C . ILE A 1 72 ? -15.464 2.667 12.551 1.00 74.00 72 ILE A C 1
ATOM 574 O O . ILE A 1 72 ? -16.457 3.391 12.500 1.00 74.00 72 ILE A O 1
ATOM 578 N N . GLY A 1 73 ? -15.431 1.493 11.912 1.00 71.94 73 GLY A N 1
ATOM 579 C CA . GLY A 1 73 ? -16.445 1.041 10.958 1.00 71.94 73 GLY A CA 1
ATOM 580 C C . GLY A 1 73 ? -16.115 1.448 9.517 1.00 71.94 73 GLY A C 1
ATOM 581 O O . GLY A 1 73 ? -15.502 2.485 9.255 1.00 71.94 73 GLY A O 1
ATOM 582 N N . SER A 1 74 ? -16.525 0.618 8.555 1.00 70.94 74 SER A N 1
ATOM 583 C CA . SER A 1 74 ? -16.186 0.777 7.128 1.00 70.94 74 SER A CA 1
ATOM 584 C C . SER A 1 74 ? -16.695 2.087 6.513 1.00 70.94 74 SER A C 1
ATOM 586 O O . SER A 1 74 ? -16.006 2.699 5.699 1.00 70.94 74 SER A O 1
ATOM 588 N N . SER A 1 75 ? -17.871 2.550 6.937 1.00 68.94 75 SER A N 1
ATOM 589 C CA . SER A 1 75 ? -18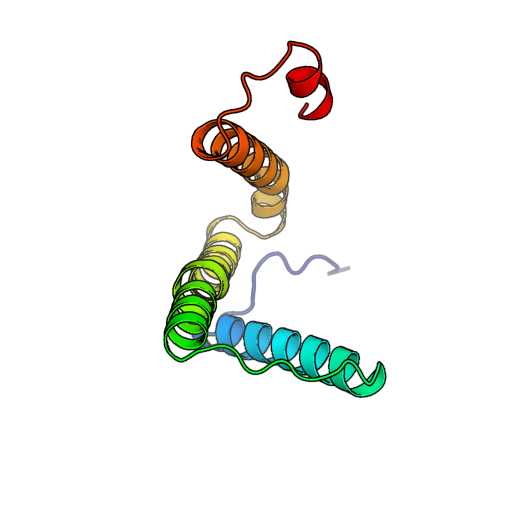.488 3.797 6.471 1.00 68.94 75 SER A CA 1
ATOM 590 C C . SER A 1 75 ? -17.742 5.045 6.943 1.00 68.94 75 SER A C 1
ATOM 592 O O . SER A 1 75 ? -17.603 5.998 6.183 1.00 68.94 75 SER A O 1
ATOM 594 N N . GLN A 1 76 ? -17.221 5.034 8.169 1.00 75.00 76 GLN A N 1
ATOM 595 C CA . GLN A 1 76 ? -16.438 6.142 8.717 1.00 75.00 76 GLN A CA 1
ATOM 596 C C . GLN A 1 76 ? -15.031 6.180 8.116 1.00 75.00 76 GLN A C 1
ATOM 598 O O . GLN A 1 76 ? -14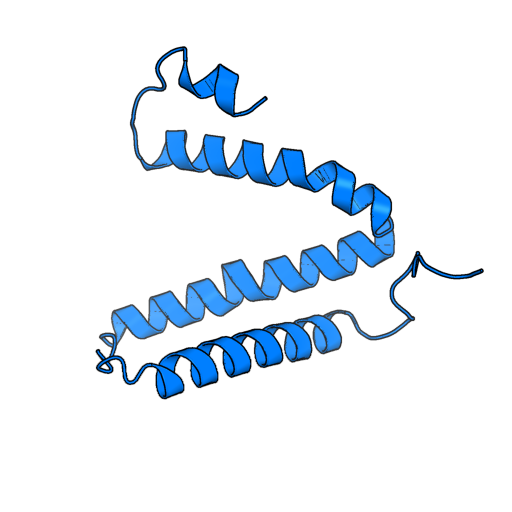.516 7.255 7.822 1.00 75.00 76 GLN A O 1
ATOM 603 N N . LEU A 1 77 ? -14.434 5.013 7.849 1.00 77.19 77 LEU A N 1
ATOM 604 C CA . LEU A 1 77 ? -13.176 4.939 7.109 1.00 77.19 77 LEU A CA 1
ATOM 605 C C . LEU A 1 77 ? -13.316 5.513 5.687 1.00 77.19 77 LEU A C 1
ATOM 607 O O . LEU A 1 77 ? -12.426 6.220 5.225 1.00 77.19 77 LEU A O 1
ATOM 611 N N . ALA A 1 78 ? -14.444 5.277 5.012 1.00 75.62 78 ALA A N 1
ATOM 612 C CA . ALA A 1 78 ? -14.695 5.834 3.680 1.00 75.62 78 ALA A CA 1
ATOM 613 C C . ALA A 1 78 ? -14.745 7.377 3.668 1.00 75.62 78 ALA A C 1
ATOM 615 O O . ALA A 1 78 ? -14.388 8.001 2.671 1.00 75.62 78 ALA A O 1
ATOM 616 N N . LEU A 1 79 ? -15.121 8.013 4.785 1.00 81.69 79 LEU A N 1
ATOM 617 C CA . LEU A 1 79 ? -15.072 9.475 4.924 1.00 81.69 79 LEU A CA 1
ATOM 618 C C . LEU A 1 79 ? -13.641 10.018 5.059 1.00 81.69 79 LEU A C 1
ATOM 620 O O . LEU A 1 79 ? -13.429 11.213 4.870 1.00 81.69 79 LEU A O 1
ATOM 624 N N . LEU A 1 80 ? -12.658 9.161 5.357 1.00 81.25 80 LEU A N 1
ATOM 625 C CA . LEU A 1 80 ? -11.237 9.520 5.409 1.00 81.25 80 LEU A CA 1
ATOM 626 C C . LEU A 1 80 ? -10.530 9.351 4.056 1.00 81.25 80 LEU A C 1
ATOM 628 O O . LEU A 1 80 ? -9.410 9.830 3.895 1.00 81.25 80 LEU A O 1
ATOM 632 N N . THR A 1 81 ? -11.167 8.741 3.055 1.00 78.81 81 THR A N 1
ATOM 633 C CA . THR A 1 81 ? -10.600 8.608 1.701 1.00 78.81 81 THR A CA 1
ATOM 634 C C . THR A 1 81 ? -10.218 9.957 1.055 1.00 78.81 81 THR A C 1
ATOM 636 O O . THR A 1 81 ? -9.145 10.049 0.449 1.00 78.81 81 THR A O 1
ATOM 639 N N . PRO A 1 82 ? -10.992 11.052 1.218 1.00 80.19 82 PRO A N 1
ATOM 640 C CA . PRO A 1 82 ? -10.564 12.380 0.772 1.00 80.19 82 PRO A CA 1
ATOM 641 C C . PRO A 1 82 ? -9.295 12.879 1.483 1.00 80.19 82 PRO A C 1
ATOM 643 O O . PRO A 1 82 ? -8.457 13.534 0.864 1.00 80.19 82 PRO A O 1
ATOM 646 N N . LEU A 1 83 ? -9.108 12.537 2.765 1.00 84.12 83 LEU A N 1
ATOM 647 C CA . LEU A 1 83 ? -7.916 12.916 3.531 1.00 84.12 83 LEU A CA 1
ATOM 648 C C . LEU A 1 83 ? -6.661 12.204 3.009 1.00 84.12 83 LEU A C 1
ATOM 650 O O . LEU A 1 83 ? -5.611 12.832 2.898 1.00 84.12 83 LEU A O 1
ATOM 654 N N . GLU A 1 84 ? -6.770 10.926 2.641 1.00 81.12 84 GLU A N 1
ATOM 655 C CA . GLU A 1 84 ? -5.683 10.170 1.999 1.00 81.12 84 GLU A CA 1
ATOM 656 C C . GLU A 1 84 ? -5.234 10.832 0.683 1.00 81.12 84 GLU A C 1
ATOM 658 O O . GLU A 1 84 ? -4.035 10.964 0.410 1.00 81.12 84 GLU A O 1
ATOM 663 N N . THR A 1 85 ? -6.198 11.323 -0.100 1.00 84.38 85 THR A N 1
ATOM 664 C CA . THR A 1 85 ? -5.940 12.029 -1.364 1.00 84.38 85 THR A CA 1
ATOM 665 C C . THR A 1 85 ? -5.214 13.353 -1.117 1.00 84.38 85 THR A C 1
ATOM 667 O O . THR A 1 85 ? -4.182 13.620 -1.736 1.00 84.38 85 THR A O 1
ATOM 670 N N . LEU A 1 86 ? -5.696 14.160 -0.166 1.00 84.69 86 LEU A N 1
ATOM 671 C CA . LEU A 1 86 ? -5.060 15.427 0.211 1.00 84.69 86 LEU A CA 1
ATOM 672 C C . LEU A 1 86 ? -3.635 15.219 0.722 1.00 84.69 86 LEU A C 1
ATOM 674 O O . LEU A 1 86 ? -2.723 15.947 0.329 1.00 84.69 86 LEU A O 1
ATOM 678 N N . LEU A 1 87 ? -3.430 14.204 1.563 1.00 84.38 87 LEU A N 1
ATOM 679 C CA . LEU A 1 87 ? -2.113 13.868 2.079 1.00 84.38 87 LEU A CA 1
ATOM 680 C C . LEU A 1 87 ? -1.172 13.513 0.921 1.00 84.38 87 LEU A C 1
ATOM 682 O O . LEU A 1 87 ? -0.089 14.083 0.831 1.00 84.38 87 LEU A O 1
ATOM 686 N N . SER A 1 88 ? -1.608 12.670 -0.015 1.00 83.19 88 SER A N 1
ATOM 687 C CA . SER A 1 88 ? -0.825 12.305 -1.204 1.00 83.19 88 SER A CA 1
ATOM 688 C C . SER A 1 88 ? -0.411 13.523 -2.039 1.00 83.19 88 SER A C 1
ATOM 690 O O . SER A 1 88 ? 0.740 13.607 -2.468 1.00 83.19 88 SER A O 1
ATOM 692 N N . VAL A 1 89 ? -1.305 14.503 -2.215 1.00 83.25 89 VAL A N 1
ATOM 693 C CA . VAL A 1 89 ? -0.987 15.774 -2.890 1.00 83.25 89 VAL A CA 1
ATOM 694 C C . VAL A 1 89 ? 0.063 16.570 -2.110 1.00 83.25 89 VAL A C 1
ATOM 696 O O . VAL A 1 89 ? 1.015 17.070 -2.707 1.00 83.25 89 VAL A O 1
ATOM 699 N N . ILE A 1 90 ? -0.059 16.660 -0.783 1.00 85.19 90 ILE A N 1
ATOM 700 C CA . ILE A 1 90 ? 0.920 17.352 0.069 1.00 85.19 90 ILE A CA 1
ATOM 701 C C . ILE A 1 90 ? 2.303 16.697 -0.048 1.00 85.19 90 ILE A C 1
ATOM 703 O O . ILE A 1 90 ? 3.291 17.404 -0.256 1.00 85.19 90 ILE A O 1
ATOM 707 N N . TRP A 1 91 ? 2.384 15.364 0.030 1.00 81.56 91 TRP A N 1
ATOM 708 C CA . TRP A 1 91 ? 3.642 14.628 -0.151 1.00 81.56 91 TRP A CA 1
ATOM 709 C C . TRP A 1 91 ? 4.216 14.840 -1.553 1.00 81.56 91 TRP A C 1
ATOM 711 O O . TRP A 1 91 ? 5.411 15.098 -1.687 1.00 81.56 91 TRP A O 1
ATOM 721 N N . ALA A 1 92 ? 3.382 14.812 -2.594 1.00 81.94 92 ALA A N 1
ATOM 722 C CA . ALA A 1 92 ? 3.832 15.079 -3.955 1.00 81.94 92 ALA A CA 1
ATOM 723 C C . ALA A 1 92 ? 4.454 16.481 -4.080 1.00 81.94 92 ALA A C 1
ATOM 725 O O . ALA A 1 92 ? 5.553 16.618 -4.610 1.00 81.94 92 ALA A O 1
ATOM 726 N N . VAL A 1 93 ? 3.813 17.516 -3.527 1.00 82.12 93 VAL A N 1
ATOM 727 C CA . VAL A 1 93 ? 4.349 18.889 -3.540 1.00 82.12 93 VAL A CA 1
ATOM 728 C C . VAL A 1 93 ? 5.650 18.997 -2.741 1.00 82.12 93 VAL A C 1
ATOM 730 O O . VAL A 1 93 ? 6.595 19.637 -3.201 1.00 82.12 93 VAL A O 1
ATOM 733 N N . ALA A 1 94 ? 5.720 18.361 -1.571 1.00 82.69 94 ALA A N 1
ATOM 734 C CA . ALA A 1 94 ? 6.889 18.420 -0.699 1.00 82.69 94 ALA A CA 1
ATOM 735 C C . ALA A 1 94 ? 8.124 17.727 -1.301 1.00 82.69 94 ALA A C 1
ATOM 737 O O . ALA A 1 94 ? 9.231 18.243 -1.167 1.00 82.69 94 ALA A O 1
ATOM 738 N N . PHE A 1 95 ? 7.947 16.585 -1.974 1.00 80.25 95 PHE A N 1
ATOM 739 C CA . PHE A 1 95 ? 9.062 15.777 -2.484 1.00 80.25 95 PHE A CA 1
ATOM 740 C C . PHE A 1 95 ? 9.414 16.042 -3.952 1.00 80.25 95 PHE A C 1
ATOM 742 O O . PHE A 1 95 ? 10.584 15.929 -4.307 1.00 80.25 95 PHE A O 1
ATOM 749 N N . LEU A 1 96 ? 8.452 16.415 -4.808 1.00 76.06 96 LEU A N 1
ATOM 750 C CA . LEU A 1 96 ? 8.729 16.740 -6.217 1.00 76.06 96 LEU A CA 1
ATOM 751 C C . LEU A 1 96 ? 9.090 18.216 -6.450 1.00 76.06 96 LEU A C 1
ATOM 753 O O . LEU A 1 96 ? 9.474 18.577 -7.560 1.00 76.06 96 LEU A O 1
ATOM 757 N N . GLY A 1 97 ? 9.004 19.078 -5.429 1.00 62.75 97 GLY A N 1
ATOM 758 C CA . GLY A 1 97 ? 9.567 20.435 -5.455 1.00 62.75 97 GLY A CA 1
ATOM 759 C C . GLY A 1 97 ? 8.906 21.416 -6.433 1.00 62.75 97 GLY A C 1
ATOM 760 O O . GLY A 1 97 ? 9.373 22.545 -6.582 1.00 62.75 97 GLY A O 1
ATOM 761 N N . THR A 1 98 ? 7.812 21.042 -7.098 1.00 54.75 98 THR A N 1
ATOM 762 C CA . THR A 1 98 ? 7.073 21.961 -7.966 1.00 54.75 98 THR A CA 1
ATOM 763 C C . THR A 1 98 ? 6.248 22.911 -7.098 1.00 54.75 98 THR A C 1
ATOM 765 O O . THR A 1 98 ? 5.231 22.510 -6.530 1.00 54.75 98 THR A O 1
ATOM 768 N N . GLY A 1 99 ? 6.674 24.173 -6.986 1.00 56.22 99 GLY A N 1
ATOM 769 C CA . GLY A 1 99 ? 5.893 25.228 -6.339 1.00 56.22 99 GLY A CA 1
ATOM 770 C C . GLY A 1 99 ? 4.471 25.258 -6.906 1.00 56.22 99 GLY A C 1
ATOM 771 O O . GLY A 1 99 ? 4.267 25.510 -8.092 1.00 56.22 99 GLY A O 1
ATOM 772 N N . CYS A 1 100 ? 3.481 24.930 -6.078 1.00 53.12 100 CYS A N 1
ATOM 773 C CA . CYS A 1 100 ? 2.106 24.768 -6.534 1.00 53.12 100 CYS A CA 1
ATOM 774 C C . CYS A 1 100 ? 1.513 26.117 -6.974 1.00 53.12 100 CYS A C 1
ATOM 776 O O . CYS A 1 100 ? 1.262 27.001 -6.155 1.00 53.12 100 CYS A O 1
ATOM 778 N N . SER A 1 101 ? 1.240 26.260 -8.272 1.00 61.25 101 SER A N 1
ATOM 779 C CA . SER A 1 101 ? 0.401 27.333 -8.813 1.00 61.25 101 SER A CA 1
ATOM 780 C C . SER A 1 101 ? -1.020 27.260 -8.226 1.00 61.25 101 SER A C 1
ATOM 782 O O . SER A 1 101 ? -1.563 26.180 -7.993 1.00 61.25 101 SER A O 1
ATOM 784 N N . ARG A 1 102 ? -1.648 28.424 -8.009 1.00 55.38 102 ARG A N 1
ATOM 785 C CA . ARG A 1 102 ? -2.944 28.627 -7.324 1.00 55.38 102 ARG A CA 1
ATOM 786 C C . ARG A 1 102 ? -4.146 27.901 -7.962 1.00 55.38 102 ARG A C 1
ATOM 788 O O . ARG A 1 102 ? -5.220 27.876 -7.364 1.00 55.38 102 ARG A O 1
ATOM 795 N N . SER A 1 103 ? -3.988 27.322 -9.152 1.00 57.81 103 SER A N 1
ATOM 796 C CA . SER A 1 103 ? -4.986 26.467 -9.811 1.00 57.81 103 SER A CA 1
ATOM 797 C C . SER A 1 103 ? -4.969 25.011 -9.327 1.00 57.81 103 SER A C 1
ATOM 799 O O . SER A 1 103 ? -6.033 24.405 -9.261 1.00 57.81 103 SER A O 1
ATOM 801 N N . SER A 1 104 ? -3.810 24.474 -8.922 1.00 57.22 104 SER A N 1
ATOM 802 C CA . SER A 1 104 ? -3.655 23.091 -8.429 1.00 57.22 104 SER A CA 1
ATOM 803 C C . SER A 1 104 ? -4.517 22.824 -7.186 1.00 57.22 104 SER A C 1
ATOM 805 O O . SER A 1 104 ? -5.222 21.824 -7.097 1.00 57.22 104 SER A O 1
ATOM 807 N N . TRP A 1 105 ? -4.575 23.798 -6.274 1.00 59.06 105 TRP A N 1
ATOM 808 C CA . TRP A 1 105 ? -5.365 23.715 -5.042 1.00 59.06 105 TRP A CA 1
ATOM 809 C C . TRP A 1 105 ? -6.881 23.642 -5.255 1.00 59.06 105 TRP A C 1
ATOM 811 O O . TRP A 1 105 ? -7.585 23.149 -4.383 1.00 59.06 105 TRP A O 1
ATOM 821 N N . ARG A 1 106 ? -7.400 24.121 -6.394 1.00 56.12 106 ARG A N 1
ATOM 822 C CA . ARG A 1 106 ? -8.845 24.072 -6.685 1.00 56.12 106 ARG A CA 1
ATOM 823 C C . ARG A 1 106 ? -9.295 22.732 -7.263 1.00 56.12 106 ARG A C 1
ATOM 825 O O . ARG A 1 106 ? -10.489 22.498 -7.304 1.00 56.12 106 ARG A O 1
ATOM 832 N N . ALA A 1 107 ? -8.366 21.896 -7.726 1.00 60.16 107 ALA A N 1
ATOM 833 C CA . ALA A 1 107 ? -8.666 20.563 -8.251 1.00 60.16 107 ALA A CA 1
ATOM 834 C C . ALA A 1 107 ? -8.607 19.466 -7.170 1.00 60.16 107 ALA A C 1
ATOM 836 O O . ALA A 1 107 ? -9.022 18.341 -7.425 1.00 60.16 107 ALA A O 1
ATOM 837 N N . ALA A 1 108 ? -8.069 19.785 -5.987 1.00 56.25 108 ALA A N 1
ATOM 838 C CA . ALA A 1 108 ? -7.927 18.867 -4.855 1.00 56.25 108 ALA A CA 1
ATOM 839 C C . ALA A 1 108 ? -9.061 18.978 -3.809 1.00 56.25 108 ALA A C 1
ATOM 841 O O . ALA A 1 108 ? -9.057 18.220 -2.840 1.00 56.25 108 ALA A O 1
ATOM 842 N N . LEU A 1 109 ? -9.993 19.923 -3.991 1.00 49.59 109 LEU A N 1
ATOM 843 C CA . LEU A 1 109 ? -11.213 20.138 -3.197 1.00 49.59 109 LEU A CA 1
ATOM 844 C C . LEU A 1 109 ? -12.435 19.760 -4.036 1.00 49.59 109 LEU A C 1
ATOM 846 O O . LEU A 1 109 ? -13.384 19.201 -3.447 1.00 49.59 109 LEU A O 1
#

Foldseek 3Di:
DDPFPFADPPDDLLVVLVVVLVVVVVVVVVVCVVVVDDDDDDDPVRVVVVVCCCVPVRSVVSSVLNVCCRPPTPVVVVVCVLVVLVVVVVVCCVPVVPPDDPVVVVVSD

Sequence (109 aa):
MALVQWFLQAEDAWSVAFYNSLGISVGIFAFWTWHGNPWSAPSATGWQLLILMAIVSTFFARVAMFIAVRIIGSSQLALLTPLETLLSVIWAVAFLGTGCSRSSWRAAL